Protein AF-A0A3C1FSC6-F1 (afdb_monomer)

Radius of gyration: 13.82 Å; Cα contacts (8 Å, |Δi|>4): 223; chains: 1; bounding box: 33×30×42 Å

Mean predicted aligned error: 2.8 Å

Solvent-accessible surface area (backbone atoms only — not comparable to full-atom values): 5751 Å² total; per-residue (Å²): 135,89,80,79,92,71,59,68,69,66,16,62,36,80,56,96,52,27,39,38,39,15,25,38,35,34,30,28,37,29,39,34,42,84,88,82,72,44,68,50,86,69,78,38,76,38,33,70,81,46,85,62,61,62,74,36,39,62,22,49,37,40,75,48,99,78,68,30,30,38,36,40,30,40,32,54,61,94,81,73,83,76,90,52,83,65,43,65,33,73,37,40,23,39,80,73,32,54,79,67,88

Secondary structure (DSSP, 8-state):
----S-SS--EEEEETTEEEEE-SS-EEEEEEETTTTEEEEEEEEEE------SS-----EEE-TTSEEEEEE--SSSSSPPSSTTTTEEEEEETTS-S--

Sequence (101 aa):
MLIDGLDGPHGIDLHEGYLYIAERSAVGRIAFDAASGEVSGDYRHIVTGLPDGGNHWTRTVRVGPDDRLYVSVGSSCNVCIEDDPRRAAILRYTLDGGEGE

Foldseek 3Di:
DADDDAAQWAAWDDDDQKIWIDHLFFIWIFGADPVVRHTDDDIDTQAGRQDHAADQSHWYWDQDPVQKIKIAAAANYDDDDDPDPSHRDIKIAHPSNPDID

Nearest PDB structures (foldseek):
  6jwf-assembly2_B  TM=8.588E-01  e=6.666E-05  Coprinopsis cinerea
  6i1t-assembly1_A  TM=7.902E-01  e=2.223E-04  Trichoderma reesei RUT C-30
  6i1q-assembly1_A  TM=8.167E-01  e=3.639E-04  Trichoderma reesei RUT C-30
  8re0-assembly1_A  TM=7.695E-01  e=1.786E-04  Acinetobacter calcoaceticus
  7jkq-assembly1_A  TM=5.739E-01  e=4.021E-01  Homo sapiens

Structure (mmCIF, N/CA/C/O backbone):
data_AF-A0A3C1FSC6-F1
#
_entry.id   AF-A0A3C1FSC6-F1
#
loop_
_atom_site.group_PDB
_atom_site.id
_atom_site.type_symbol
_atom_site.label_atom_id
_atom_site.label_alt_id
_atom_site.label_comp_id
_atom_site.label_asym_id
_atom_site.label_entity_id
_atom_site.label_seq_id
_atom_site.pdbx_PDB_ins_code
_atom_site.Cartn_x
_atom_site.Cartn_y
_atom_site.Cartn_z
_atom_site.occupancy
_atom_site.B_iso_or_equiv
_atom_site.auth_seq_id
_atom_site.auth_comp_id
_atom_site.auth_asym_id
_atom_site.auth_atom_id
_atom_site.pdbx_PDB_model_num
ATOM 1 N N . MET A 1 1 ? 1.636 -11.668 18.477 1.00 75.25 1 MET A N 1
ATOM 2 C CA . MET A 1 1 ? 1.681 -11.544 17.007 1.00 75.25 1 MET A CA 1
ATOM 3 C C . MET A 1 1 ? 0.479 -10.711 16.617 1.00 75.25 1 MET A C 1
ATOM 5 O O . MET A 1 1 ? -0.582 -11.002 17.150 1.00 75.25 1 MET A O 1
ATOM 9 N N . LEU A 1 2 ? 0.658 -9.629 15.854 1.00 89.88 2 LEU A N 1
ATOM 10 C CA . LEU A 1 2 ? -0.427 -8.673 15.590 1.00 89.88 2 LEU A CA 1
ATOM 11 C C . LEU A 1 2 ? -1.279 -9.102 14.387 1.00 89.88 2 LEU A C 1
ATOM 13 O O . LEU A 1 2 ? -2.499 -9.080 14.469 1.00 89.88 2 LEU A O 1
ATOM 17 N N . ILE A 1 3 ? -0.629 -9.514 13.294 1.00 94.31 3 ILE A N 1
ATOM 18 C CA . ILE A 1 3 ? -1.241 -10.048 12.070 1.00 94.31 3 ILE A CA 1
ATOM 19 C C . ILE A 1 3 ? -0.290 -11.101 11.494 1.00 94.31 3 ILE A C 1
ATOM 21 O O . ILE A 1 3 ? 0.929 -10.939 11.589 1.00 94.31 3 ILE A O 1
ATOM 25 N N . ASP A 1 4 ? -0.853 -12.144 10.888 1.00 93.62 4 ASP A N 1
ATOM 26 C CA . ASP A 1 4 ? -0.143 -13.265 10.274 1.00 93.62 4 ASP A CA 1
ATOM 27 C C . ASP A 1 4 ? -0.458 -13.415 8.787 1.00 93.62 4 ASP A C 1
ATOM 29 O O . ASP A 1 4 ? -1.435 -12.866 8.284 1.00 93.62 4 ASP A O 1
ATOM 33 N N . GLY A 1 5 ? 0.365 -14.203 8.087 1.00 95.31 5 GLY A N 1
ATOM 34 C CA . GLY A 1 5 ? 0.119 -14.580 6.691 1.00 95.31 5 GLY A CA 1
ATOM 35 C C . GLY A 1 5 ? 0.392 -13.479 5.662 1.00 95.31 5 GLY A C 1
ATOM 36 O O . GLY A 1 5 ? -0.034 -13.616 4.520 1.00 95.31 5 GLY A O 1
ATOM 37 N N . LEU A 1 6 ? 1.095 -12.414 6.056 1.00 97.00 6 LEU A N 1
ATOM 38 C CA . LEU A 1 6 ? 1.492 -11.318 5.169 1.00 97.00 6 LEU A CA 1
ATOM 39 C C . LEU A 1 6 ? 2.657 -11.724 4.251 1.00 97.00 6 LEU A C 1
ATOM 41 O O . LEU A 1 6 ? 3.587 -12.416 4.677 1.00 97.00 6 LEU A O 1
ATOM 45 N N . ASP A 1 7 ? 2.652 -11.232 3.016 1.00 96.81 7 ASP A N 1
ATOM 46 C CA . ASP A 1 7 ? 3.713 -11.424 2.030 1.00 96.81 7 ASP A CA 1
ATOM 47 C C . ASP A 1 7 ? 4.748 -10.293 2.096 1.00 96.81 7 ASP A C 1
ATOM 49 O O . ASP A 1 7 ? 4.576 -9.206 1.540 1.00 96.81 7 ASP A O 1
ATOM 53 N N . GLY A 1 8 ? 5.852 -10.558 2.799 1.00 95.81 8 GLY A N 1
ATOM 54 C CA . GLY A 1 8 ? 6.979 -9.632 2.921 1.00 95.81 8 GLY A CA 1
ATOM 55 C C . GLY A 1 8 ? 6.573 -8.218 3.363 1.00 95.81 8 GLY A C 1
ATOM 56 O O . GLY A 1 8 ? 6.904 -7.261 2.657 1.00 95.81 8 GLY A O 1
ATOM 57 N N . PRO A 1 9 ? 5.863 -8.056 4.498 1.00 96.88 9 PRO A N 1
ATOM 58 C CA . PRO A 1 9 ? 5.466 -6.739 4.980 1.00 96.88 9 PRO A CA 1
ATOM 59 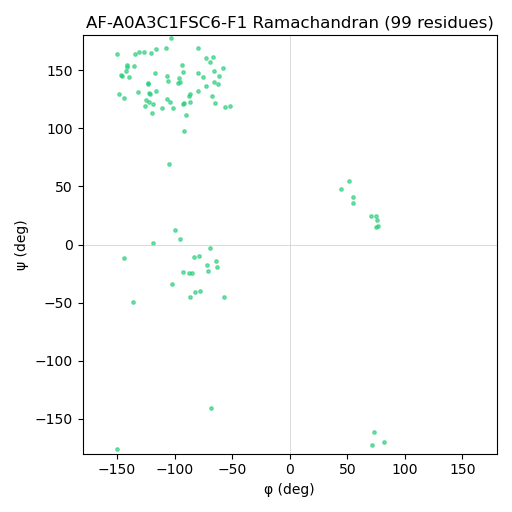C C . PRO A 1 9 ? 6.701 -5.885 5.293 1.00 96.88 9 PRO A C 1
ATOM 61 O O . PRO A 1 9 ? 7.675 -6.368 5.875 1.00 96.88 9 PRO A O 1
ATOM 64 N N . HIS A 1 10 ? 6.663 -4.606 4.918 1.00 96.94 10 HIS A N 1
ATOM 65 C CA . HIS A 1 10 ? 7.777 -3.674 5.125 1.00 96.94 10 HIS A CA 1
ATOM 66 C C . HIS A 1 10 ? 7.327 -2.305 5.646 1.00 96.94 10 HIS A C 1
ATOM 68 O O . HIS A 1 10 ? 7.902 -1.785 6.600 1.00 96.94 10 HIS A O 1
ATOM 74 N N . GLY A 1 11 ? 6.323 -1.699 5.013 1.00 97.56 11 GLY A N 1
ATOM 75 C CA . GLY A 1 11 ? 5.813 -0.382 5.392 1.00 97.56 11 GLY A CA 1
ATOM 76 C C . GLY A 1 11 ? 4.596 -0.498 6.297 1.00 97.56 11 GLY A C 1
ATOM 77 O O . GLY A 1 11 ? 3.758 -1.367 6.074 1.00 97.56 11 GLY A O 1
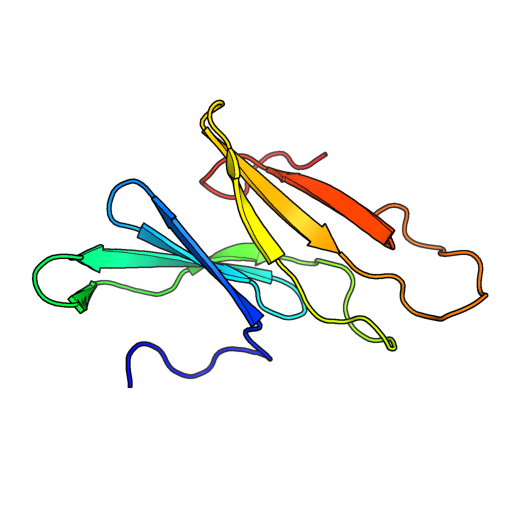ATOM 78 N N . ILE A 1 12 ? 4.470 0.399 7.273 1.00 97.69 12 ILE A N 1
ATOM 79 C CA . ILE A 1 12 ? 3.270 0.521 8.102 1.00 97.69 12 ILE A CA 1
ATOM 80 C C . ILE A 1 12 ? 2.936 1.991 8.350 1.00 97.69 12 ILE A C 1
ATOM 82 O O . ILE A 1 12 ? 3.846 2.811 8.514 1.00 97.69 12 ILE A O 1
ATOM 86 N N . ASP A 1 13 ? 1.646 2.306 8.398 1.00 98.25 13 ASP A N 1
ATOM 87 C CA . ASP A 1 13 ? 1.137 3.591 8.868 1.00 98.25 13 ASP A CA 1
ATOM 88 C C . ASP A 1 13 ? -0.145 3.421 9.691 1.00 98.25 13 ASP A C 1
ATOM 90 O O . ASP A 1 13 ? -0.873 2.443 9.514 1.00 98.25 13 ASP A O 1
ATOM 94 N N . LEU A 1 14 ? -0.415 4.367 10.590 1.00 97.44 14 LEU A N 1
ATOM 95 C CA . LEU A 1 14 ? -1.618 4.403 11.424 1.00 97.44 14 LEU A CA 1
ATOM 96 C C . LEU A 1 14 ? -2.407 5.671 11.111 1.00 97.44 14 LEU A C 1
ATOM 98 O O . LEU A 1 14 ? -1.909 6.777 11.312 1.00 97.44 14 LEU A O 1
ATOM 102 N N . HIS A 1 15 ? -3.654 5.513 10.680 1.00 97.62 15 HIS A N 1
ATOM 103 C CA . HIS A 1 15 ? -4.526 6.640 10.371 1.00 97.62 15 HIS A CA 1
ATOM 104 C C . HIS A 1 15 ? -5.986 6.284 10.663 1.00 97.62 15 HIS A C 1
ATOM 106 O O . HIS A 1 15 ? -6.463 5.228 10.253 1.00 97.62 15 HIS A O 1
ATOM 112 N N .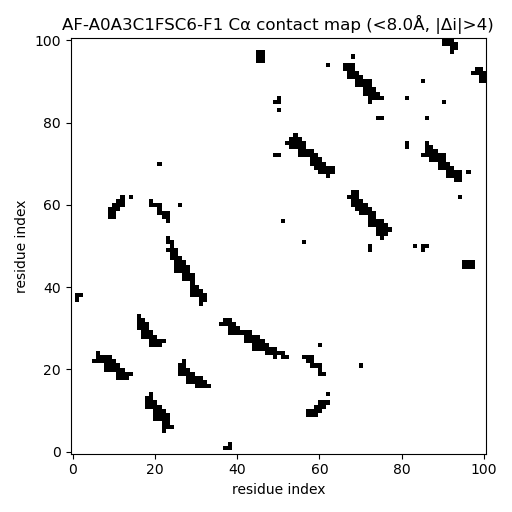 GLU A 1 16 ? -6.667 7.152 11.416 1.00 96.12 16 GLU A N 1
ATOM 113 C CA . GLU A 1 16 ? -8.094 7.047 11.770 1.00 96.12 16 GLU A CA 1
ATOM 114 C C . GLU A 1 16 ? -8.564 5.645 12.207 1.00 96.12 16 GLU A C 1
ATOM 116 O O . GLU A 1 16 ? -9.580 5.127 11.752 1.00 96.12 16 GLU A O 1
ATOM 121 N N . GLY A 1 17 ? -7.813 5.009 13.113 1.00 97.38 17 GLY A N 1
ATOM 122 C CA . GLY A 1 17 ? -8.176 3.695 13.657 1.00 97.38 17 GLY A CA 1
ATOM 123 C C . GLY A 1 17 ? -7.915 2.522 12.709 1.00 97.38 17 GLY A C 1
ATOM 124 O O . GLY A 1 17 ? -8.429 1.431 12.942 1.00 97.38 17 GLY A O 1
ATOM 125 N N . TYR A 1 18 ? -7.115 2.719 11.658 1.00 98.12 18 TYR A N 1
ATOM 126 C CA . TYR A 1 18 ? -6.652 1.656 10.770 1.00 98.12 18 TYR A CA 1
ATOM 127 C C . TYR A 1 18 ? -5.128 1.597 10.708 1.00 98.12 18 TYR A C 1
ATOM 129 O O . TYR A 1 18 ? -4.459 2.623 10.569 1.00 98.12 18 TYR A O 1
ATOM 137 N N . LEU A 1 19 ? -4.587 0.379 10.733 1.00 97.81 19 LEU A N 1
ATOM 138 C CA . LEU A 1 19 ? -3.228 0.115 10.270 1.00 97.81 19 LEU A CA 1
ATOM 139 C C . LEU A 1 19 ? -3.256 -0.144 8.771 1.00 97.81 19 LEU A C 1
ATOM 141 O O . LEU A 1 19 ? -4.009 -1.003 8.317 1.00 97.81 19 LEU A O 1
ATOM 145 N N . TYR A 1 20 ? -2.400 0.553 8.035 1.00 98.44 20 TYR A N 1
ATOM 146 C CA . TYR A 1 20 ? -2.112 0.325 6.625 1.00 98.44 20 TYR A CA 1
ATOM 147 C C . TYR A 1 20 ? -0.764 -0.373 6.530 1.00 98.44 20 TYR A C 1
ATOM 149 O O . TYR A 1 20 ? 0.226 0.151 7.034 1.00 98.44 20 TYR A O 1
ATOM 157 N N . ILE A 1 21 ? -0.712 -1.547 5.908 1.00 98.44 21 ILE A N 1
ATOM 158 C CA . ILE A 1 21 ? 0.497 -2.368 5.833 1.00 98.44 21 ILE A CA 1
ATOM 159 C C . ILE A 1 21 ? 0.838 -2.604 4.370 1.00 98.44 21 ILE A C 1
ATOM 161 O O . ILE A 1 21 ? 0.025 -3.118 3.605 1.00 98.44 21 ILE A O 1
ATOM 165 N N . ALA A 1 22 ? 2.048 -2.211 3.986 1.00 98.38 22 ALA A N 1
ATOM 166 C CA . ALA A 1 22 ? 2.572 -2.433 2.653 1.00 98.38 22 ALA A CA 1
ATOM 167 C C . ALA A 1 22 ? 3.349 -3.747 2.593 1.00 98.38 22 ALA A C 1
ATOM 169 O O . ALA A 1 22 ? 4.345 -3.937 3.300 1.00 98.38 22 ALA A O 1
ATOM 170 N N . GLU A 1 23 ? 2.882 -4.612 1.707 1.00 98.06 23 GLU A N 1
ATOM 171 C CA . GLU A 1 23 ? 3.449 -5.899 1.323 1.00 98.06 23 GLU A CA 1
ATOM 172 C C . GLU A 1 23 ? 4.146 -5.764 -0.036 1.00 98.06 23 GLU A C 1
ATOM 174 O O . GLU A 1 23 ? 4.135 -4.699 -0.660 1.00 98.06 23 GLU A O 1
ATOM 179 N N . ARG A 1 24 ? 4.767 -6.836 -0.529 1.00 96.62 24 ARG A N 1
ATOM 180 C CA . ARG A 1 24 ? 5.544 -6.790 -1.782 1.00 96.62 24 ARG A CA 1
ATOM 181 C C . ARG A 1 24 ? 4.722 -6.314 -2.986 1.00 96.62 24 ARG A C 1
ATOM 183 O O . ARG A 1 24 ? 5.181 -5.474 -3.769 1.00 96.62 24 ARG A O 1
ATOM 190 N N . SER A 1 25 ? 3.508 -6.853 -3.106 1.00 96.94 25 SER A N 1
ATOM 191 C CA . SER A 1 25 ? 2.607 -6.694 -4.256 1.00 96.94 25 SER A CA 1
ATOM 192 C C . SER A 1 25 ? 1.265 -6.025 -3.915 1.00 96.94 25 SER A C 1
ATOM 194 O O . SER A 1 25 ? 0.423 -5.836 -4.799 1.00 96.94 25 SER A O 1
ATOM 196 N N . ALA A 1 26 ? 1.060 -5.642 -2.651 1.00 97.88 26 ALA A N 1
ATOM 197 C CA . ALA A 1 26 ? -0.214 -5.138 -2.152 1.00 97.88 26 ALA A CA 1
ATOM 198 C C . ALA A 1 26 ? -0.046 -4.128 -1.008 1.00 97.88 26 ALA A C 1
ATOM 200 O O . ALA A 1 26 ? 0.998 -4.051 -0.360 1.00 97.88 26 ALA A O 1
ATOM 201 N N . VAL A 1 27 ? -1.111 -3.379 -0.734 1.00 98.50 27 VAL A N 1
ATOM 202 C CA . VAL A 1 27 ? -1.318 -2.716 0.556 1.00 98.50 27 VAL A CA 1
ATOM 203 C C . VAL A 1 27 ? -2.631 -3.216 1.117 1.00 98.50 27 VAL A C 1
ATOM 205 O O . VAL A 1 27 ? -3.651 -3.183 0.423 1.00 98.50 27 VAL A O 1
ATOM 208 N N . GLY A 1 28 ? -2.626 -3.660 2.366 1.00 98.25 28 GLY A N 1
ATOM 209 C CA . GLY A 1 28 ? -3.850 -3.956 3.088 1.00 98.25 28 GLY A CA 1
ATOM 210 C C . GLY A 1 28 ? -4.056 -3.057 4.290 1.00 98.25 28 GLY A C 1
ATOM 211 O O . GLY A 1 28 ? -3.165 -2.318 4.710 1.00 98.25 28 GLY A O 1
ATOM 212 N N . ARG A 1 29 ? -5.269 -3.113 4.833 1.00 98.00 29 ARG A N 1
ATOM 213 C CA . ARG A 1 29 ? -5.625 -2.427 6.068 1.00 98.00 29 ARG A CA 1
ATOM 214 C C . ARG A 1 29 ? -6.429 -3.311 7.008 1.00 98.00 29 ARG A C 1
ATOM 216 O O . ARG A 1 29 ? -7.157 -4.201 6.56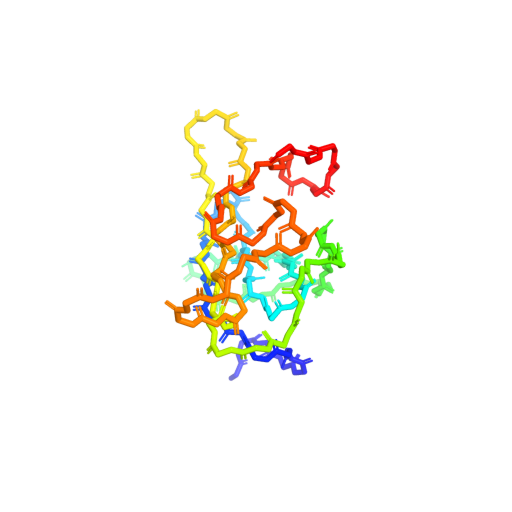6 1.00 98.00 29 ARG A O 1
ATOM 223 N N . ILE A 1 30 ? -6.334 -3.015 8.297 1.00 98.19 30 ILE A N 1
ATOM 224 C CA . ILE A 1 30 ? -7.141 -3.619 9.363 1.00 98.19 30 ILE A CA 1
ATOM 225 C C . ILE A 1 30 ? -7.484 -2.560 10.408 1.00 98.19 30 ILE A C 1
ATOM 227 O O . ILE A 1 30 ? -6.709 -1.621 10.604 1.00 98.19 30 ILE A O 1
ATOM 231 N N . ALA A 1 31 ? -8.635 -2.693 11.066 1.00 98.00 31 ALA A N 1
ATOM 232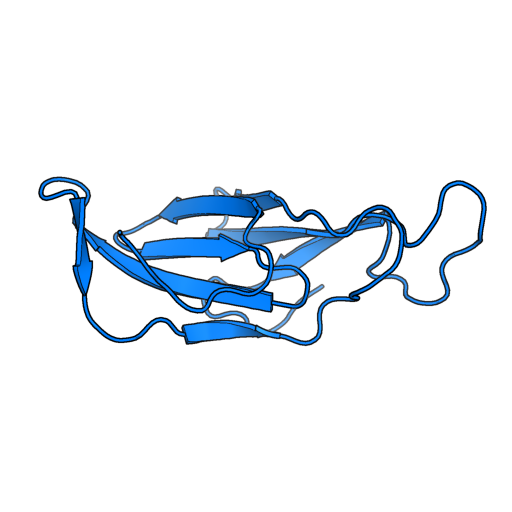 C CA . ALA A 1 31 ? -8.973 -1.819 12.182 1.00 98.00 31 ALA A CA 1
ATOM 233 C C . ALA A 1 31 ? -8.007 -2.067 13.349 1.00 98.00 31 ALA A C 1
ATOM 235 O O . ALA A 1 31 ? -7.652 -3.213 13.632 1.00 98.00 31 ALA A O 1
ATOM 236 N N . PHE A 1 32 ? -7.593 -0.999 14.021 1.00 98.19 32 PHE A N 1
ATOM 237 C CA . PHE A 1 32 ? -6.617 -1.023 15.101 1.00 98.19 32 PHE A CA 1
ATOM 238 C C . PHE A 1 32 ? -6.966 -0.004 16.181 1.00 98.19 32 PHE A C 1
ATOM 240 O O . PHE A 1 32 ? -7.103 1.192 15.914 1.00 98.19 32 PHE A O 1
ATOM 247 N N . ASP A 1 33 ? -7.061 -0.488 17.413 1.00 97.25 33 ASP A N 1
ATOM 248 C CA . ASP A 1 33 ? -7.188 0.343 18.599 1.00 97.25 33 ASP A CA 1
ATOM 249 C C . ASP A 1 33 ? -5.785 0.662 19.131 1.00 97.25 33 ASP A C 1
ATOM 251 O O . ASP A 1 33 ? -5.070 -0.204 19.631 1.00 97.25 33 ASP A O 1
ATOM 255 N N . ALA A 1 34 ? -5.379 1.928 19.024 1.00 93.88 34 ALA A N 1
ATOM 256 C CA . ALA A 1 34 ? -4.060 2.373 19.464 1.00 93.88 34 ALA A CA 1
ATOM 257 C C . ALA A 1 34 ? -3.894 2.427 20.992 1.00 93.88 34 ALA A C 1
ATOM 259 O O . ALA A 1 34 ? -2.763 2.477 21.474 1.00 93.88 34 ALA A O 1
ATOM 260 N N . ALA A 1 35 ? -4.990 2.438 21.755 1.00 95.56 35 ALA A N 1
ATOM 261 C CA . ALA A 1 35 ? -4.952 2.435 23.211 1.00 95.56 35 ALA A CA 1
ATOM 262 C C . ALA A 1 35 ? -4.756 1.018 23.763 1.00 95.56 35 ALA A C 1
ATOM 264 O O . ALA A 1 35 ? -3.977 0.842 24.701 1.00 95.56 35 ALA A O 1
ATOM 265 N N . SER A 1 36 ? -5.426 0.015 23.184 1.00 95.75 36 SER A N 1
ATOM 266 C CA . SER A 1 36 ? -5.241 -1.392 23.576 1.00 95.75 36 SER A CA 1
ATOM 267 C C . SER A 1 36 ? -4.095 -2.085 22.830 1.00 95.75 36 SER A C 1
ATOM 269 O O . SER A 1 36 ? -3.510 -3.034 23.349 1.00 95.75 36 SER A O 1
ATOM 271 N N . GLY A 1 37 ? -3.739 -1.600 21.639 1.00 94.44 37 GLY A N 1
ATOM 272 C CA . GLY A 1 37 ? -2.771 -2.237 20.750 1.00 94.44 37 GLY A CA 1
ATOM 273 C C . GLY A 1 37 ? -3.332 -3.459 20.017 1.00 94.44 37 GLY A C 1
ATOM 274 O O . GLY A 1 37 ? -2.557 -4.309 19.575 1.00 94.44 37 GLY A O 1
ATOM 275 N N . GLU A 1 38 ? -4.656 -3.569 19.901 1.00 96.12 38 GLU A N 1
ATOM 276 C CA . GLU A 1 38 ? -5.337 -4.725 19.316 1.00 96.12 38 GLU A CA 1
ATOM 277 C C . GLU A 1 38 ? -5.914 -4.414 17.932 1.00 96.12 38 GLU A C 1
ATOM 279 O O . GLU A 1 38 ? -6.404 -3.316 17.660 1.00 96.12 38 GLU A O 1
ATOM 284 N N . VAL A 1 39 ? -5.881 -5.414 17.050 1.00 97.38 39 VAL A N 1
ATOM 285 C CA . VAL A 1 39 ? -6.579 -5.378 15.760 1.00 97.38 39 VAL A CA 1
ATOM 286 C C . VAL A 1 39 ? -7.961 -6.015 15.870 1.00 97.38 39 VAL A C 1
ATOM 288 O O . VAL A 1 39 ? -8.187 -6.887 16.709 1.00 97.38 39 VAL A O 1
ATOM 291 N N . SER A 1 40 ? -8.888 -5.622 14.996 1.00 97.06 40 SER A N 1
ATOM 292 C CA . SER A 1 40 ? -10.211 -6.251 14.909 1.00 97.06 40 SER A CA 1
ATOM 293 C C . SER A 1 40 ? -10.708 -6.382 13.468 1.00 97.06 40 SER A C 1
ATOM 295 O O . SER A 1 40 ? -10.340 -5.606 12.585 1.00 97.06 40 SER A O 1
ATOM 297 N N . GLY A 1 41 ? -11.563 -7.383 13.240 1.00 95.88 41 GLY A N 1
ATOM 298 C CA . GLY A 1 41 ? -12.066 -7.723 11.910 1.00 95.88 41 GLY A CA 1
ATOM 299 C C . GLY A 1 41 ? -11.022 -8.410 11.027 1.00 95.88 41 GLY A C 1
ATOM 300 O O .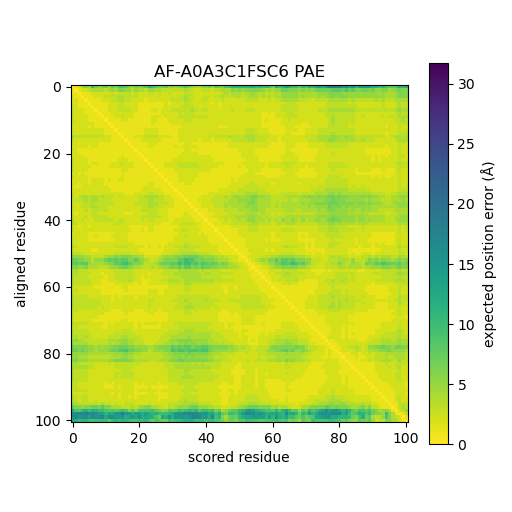 GLY A 1 41 ? -10.033 -8.953 11.516 1.00 95.88 41 GLY A O 1
ATOM 301 N N . ASP A 1 42 ? -11.270 -8.390 9.719 1.00 95.75 42 ASP A N 1
ATOM 302 C CA . ASP A 1 42 ? -10.408 -9.037 8.731 1.00 95.75 42 ASP A CA 1
ATOM 303 C C . ASP A 1 42 ? -9.401 -8.048 8.141 1.00 95.75 42 ASP A C 1
ATOM 305 O O . ASP A 1 42 ? -9.755 -6.918 7.788 1.00 95.75 42 ASP A O 1
ATOM 309 N N . TYR A 1 43 ? -8.163 -8.505 7.949 1.00 97.56 43 TYR A N 1
ATOM 310 C CA . TYR A 1 43 ? -7.193 -7.800 7.119 1.00 97.56 43 TYR A CA 1
ATOM 311 C C . TYR A 1 43 ? -7.645 -7.842 5.655 1.00 97.56 43 TYR A C 1
ATOM 313 O O . TYR A 1 43 ? -7.949 -8.910 5.119 1.00 97.56 43 TYR A O 1
ATOM 321 N N . ARG A 1 44 ? -7.710 -6.679 5.002 1.00 97.31 44 ARG A N 1
ATOM 322 C CA . ARG A 1 44 ? -8.171 -6.558 3.613 1.00 97.31 44 ARG A CA 1
ATOM 323 C C . ARG A 1 44 ? -7.125 -5.873 2.763 1.00 97.31 44 ARG A C 1
ATOM 325 O O . ARG A 1 44 ? -6.766 -4.736 3.055 1.00 97.31 44 ARG A O 1
ATOM 332 N N . HIS A 1 45 ? -6.710 -6.519 1.678 1.00 98.19 45 HIS A N 1
ATOM 333 C CA . HIS A 1 45 ? -5.976 -5.845 0.612 1.00 98.19 45 HIS A CA 1
ATOM 334 C C . HIS A 1 45 ? -6.876 -4.803 -0.047 1.00 98.19 45 HIS A C 1
ATOM 336 O O . HIS A 1 45 ? -7.959 -5.125 -0.532 1.00 98.19 45 HIS A O 1
ATOM 342 N N . ILE A 1 46 ? -6.425 -3.554 -0.022 1.00 98.06 46 ILE A N 1
ATOM 343 C CA . ILE A 1 46 ? -7.100 -2.409 -0.639 1.00 98.06 46 ILE A CA 1
ATOM 344 C C . ILE A 1 46 ? -6.423 -2.032 -1.957 1.00 98.06 46 ILE A C 1
ATOM 346 O O . ILE A 1 46 ? -7.098 -1.692 -2.916 1.00 98.06 46 ILE A O 1
ATOM 350 N N . VAL A 1 47 ? -5.101 -2.189 -2.044 1.00 98.00 47 VAL A N 1
ATOM 351 C CA . VAL A 1 47 ? -4.331 -2.047 -3.283 1.00 98.00 47 VAL A CA 1
ATOM 352 C C . VAL A 1 47 ? -3.717 -3.399 -3.608 1.00 98.00 47 VAL A C 1
ATOM 354 O O . VAL A 1 47 ? -3.115 -4.026 -2.738 1.00 98.00 47 VAL A O 1
ATOM 357 N N . THR A 1 48 ? -3.847 -3.848 -4.854 1.00 97.06 48 THR A N 1
ATOM 358 C CA . THR A 1 48 ? -3.278 -5.115 -5.336 1.00 97.06 48 THR A CA 1
ATOM 359 C C . THR A 1 48 ? -2.591 -4.919 -6.682 1.00 97.06 48 THR A C 1
ATOM 361 O O . THR A 1 48 ? -2.786 -3.907 -7.355 1.00 97.06 48 THR A O 1
ATOM 364 N N . GLY A 1 49 ? -1.764 -5.886 -7.083 1.00 95.81 49 GLY A N 1
ATOM 365 C CA . GLY A 1 49 ? -1.102 -5.855 -8.386 1.00 95.81 49 GLY A CA 1
ATOM 366 C C . GLY A 1 49 ? -0.012 -4.790 -8.495 1.00 95.81 49 GLY A C 1
ATOM 367 O O . GLY A 1 49 ? 0.294 -4.348 -9.608 1.00 95.81 49 GLY A O 1
ATOM 368 N N . LEU A 1 50 ? 0.578 -4.369 -7.369 1.00 96.69 50 LEU A N 1
ATOM 369 C CA . LEU A 1 50 ? 1.806 -3.577 -7.393 1.00 96.69 50 LEU A CA 1
ATOM 370 C C . LEU A 1 50 ? 2.918 -4.403 -8.058 1.00 96.69 50 LEU A C 1
ATOM 372 O O . LEU A 1 50 ? 2.958 -5.622 -7.866 1.00 96.69 50 LEU A O 1
ATOM 376 N N . PRO A 1 51 ? 3.834 -3.771 -8.814 1.00 96.12 51 PRO A N 1
ATOM 377 C CA . PRO A 1 51 ? 4.938 -4.492 -9.435 1.00 96.12 51 PRO A CA 1
ATOM 378 C C . PRO A 1 51 ? 5.757 -5.245 -8.379 1.00 96.12 51 PRO A C 1
ATOM 380 O O . PRO A 1 51 ? 6.345 -4.620 -7.499 1.00 96.12 51 PRO A O 1
ATOM 383 N N . ASP A 1 52 ? 5.820 -6.571 -8.467 1.00 93.81 52 ASP A N 1
ATOM 384 C CA . ASP A 1 52 ? 6.585 -7.427 -7.550 1.00 93.81 52 ASP A CA 1
ATOM 385 C C . ASP A 1 52 ? 7.838 -8.008 -8.228 1.00 93.81 52 ASP A C 1
ATOM 387 O O . ASP A 1 52 ? 8.048 -7.868 -9.436 1.00 93.81 52 ASP A O 1
ATOM 391 N N . GLY A 1 53 ? 8.722 -8.610 -7.436 1.00 90.19 53 GLY A N 1
ATOM 392 C CA . GLY A 1 53 ? 10.005 -9.152 -7.849 1.00 90.19 53 GLY A CA 1
ATOM 393 C C . GLY A 1 53 ? 11.093 -8.084 -7.954 1.00 90.19 53 GLY A C 1
ATOM 394 O O . GLY A 1 53 ? 10.924 -6.927 -7.547 1.00 90.19 53 GLY A O 1
ATOM 395 N N . GLY A 1 54 ? 12.227 -8.484 -8.525 1.00 90.69 54 GLY A N 1
ATOM 396 C CA . GLY A 1 54 ? 13.416 -7.642 -8.638 1.00 90.69 54 GLY A CA 1
ATOM 397 C C . GLY A 1 54 ? 14.128 -7.408 -7.302 1.00 90.69 54 GLY A C 1
ATOM 398 O O . GLY A 1 54 ? 13.801 -8.011 -6.278 1.00 90.69 54 GLY A O 1
ATOM 399 N N . ASN A 1 55 ? 15.121 -6.521 -7.325 1.00 93.69 55 ASN A N 1
ATOM 400 C CA . ASN A 1 55 ? 15.974 -6.255 -6.168 1.00 93.69 55 ASN A CA 1
ATOM 401 C C . ASN A 1 55 ? 15.302 -5.364 -5.112 1.00 93.69 55 ASN A C 1
ATOM 403 O O . ASN A 1 55 ? 15.456 -5.630 -3.922 1.00 93.69 55 ASN A O 1
ATOM 407 N N . HIS A 1 56 ? 14.557 -4.321 -5.506 1.00 96.12 56 HIS A N 1
ATOM 408 C CA . HIS A 1 56 ? 14.012 -3.327 -4.566 1.00 96.12 56 HIS A CA 1
ATOM 409 C C . HIS A 1 56 ? 12.502 -3.518 -4.347 1.00 96.12 56 HIS A C 1
ATOM 411 O O . HIS A 1 56 ? 11.652 -2.738 -4.785 1.00 96.12 56 HIS A O 1
ATOM 417 N N . TRP A 1 57 ? 12.156 -4.614 -3.672 1.00 94.38 57 TRP A N 1
ATOM 418 C CA . TRP A 1 57 ? 10.772 -5.026 -3.402 1.00 94.38 57 TRP A CA 1
ATOM 419 C C . TRP A 1 57 ? 10.137 -4.344 -2.179 1.00 94.38 57 TRP A C 1
ATOM 421 O O . TRP A 1 57 ? 8.929 -4.449 -1.989 1.00 94.38 57 TRP A O 1
ATOM 431 N N . THR A 1 58 ? 10.909 -3.629 -1.359 1.00 95.56 58 THR A N 1
ATOM 432 C CA . THR A 1 58 ? 10.383 -2.949 -0.169 1.00 95.56 58 THR A CA 1
ATOM 433 C C . THR A 1 58 ? 9.417 -1.824 -0.539 1.00 95.56 58 THR A C 1
ATOM 435 O O . THR A 1 58 ? 9.530 -1.200 -1.601 1.00 95.56 58 THR A O 1
ATOM 438 N N . ARG A 1 59 ? 8.444 -1.569 0.339 1.00 96.50 59 ARG A N 1
ATOM 439 C CA . ARG A 1 59 ? 7.413 -0.542 0.159 1.00 96.50 59 ARG A CA 1
ATOM 440 C C . ARG A 1 59 ? 7.294 0.298 1.421 1.00 96.50 59 ARG A C 1
ATOM 442 O O . ARG A 1 59 ? 7.193 -0.245 2.518 1.00 96.50 59 ARG A O 1
ATOM 449 N N . THR A 1 60 ? 7.291 1.612 1.284 1.00 97.38 60 THR A N 1
ATOM 450 C CA . THR A 1 60 ? 6.819 2.529 2.321 1.00 97.38 60 THR A CA 1
ATOM 451 C C . THR A 1 60 ? 5.386 2.901 1.983 1.00 97.38 60 THR A C 1
ATOM 453 O O . THR A 1 60 ? 5.076 3.130 0.817 1.00 97.38 60 THR A O 1
ATOM 456 N N . VAL A 1 61 ? 4.528 2.969 2.996 1.00 98.44 61 VAL A N 1
ATOM 457 C CA . VAL A 1 61 ? 3.163 3.482 2.879 1.00 98.44 61 VAL A CA 1
ATOM 458 C C . VAL A 1 61 ? 2.975 4.621 3.865 1.00 98.44 61 VAL A C 1
ATOM 460 O O . VAL A 1 61 ? 3.492 4.533 4.981 1.00 98.44 61 VAL A O 1
ATOM 463 N N . ARG A 1 62 ? 2.285 5.684 3.443 1.00 98.44 62 ARG A N 1
ATOM 464 C CA . ARG A 1 62 ? 1.850 6.791 4.301 1.00 98.44 62 ARG A CA 1
ATOM 465 C C . ARG A 1 62 ? 0.516 7.364 3.863 1.00 98.44 62 ARG A C 1
ATOM 467 O O . ARG A 1 62 ? 0.266 7.476 2.669 1.00 98.44 62 ARG A O 1
ATOM 474 N N . VAL A 1 63 ? -0.294 7.787 4.822 1.00 98.44 63 VAL A N 1
ATOM 475 C CA . VAL A 1 63 ? -1.440 8.658 4.580 1.00 98.44 63 VAL A CA 1
ATOM 476 C C . VAL A 1 63 ? -0.975 10.113 4.622 1.00 98.44 63 VAL A C 1
ATOM 478 O O . VAL A 1 63 ? -0.355 10.560 5.590 1.00 98.44 63 VAL A O 1
ATOM 481 N N . GLY A 1 64 ? -1.212 10.835 3.530 1.00 97.69 64 GLY A N 1
ATOM 482 C CA . GLY A 1 64 ? -0.917 12.259 3.415 1.00 97.69 64 GLY A CA 1
ATOM 483 C C . GLY A 1 64 ? -1.980 13.137 4.085 1.00 97.69 64 GLY A C 1
ATOM 484 O O . GLY A 1 64 ? -3.053 12.656 4.441 1.00 97.69 64 GLY A O 1
ATOM 485 N N . PRO A 1 65 ? -1.715 14.447 4.238 1.00 97.31 65 PRO A N 1
ATOM 486 C CA . PRO A 1 65 ? -2.670 15.400 4.817 1.00 97.31 65 PRO A CA 1
ATOM 487 C C . PRO A 1 65 ? -3.897 15.677 3.925 1.00 97.31 65 PRO A C 1
ATOM 489 O O . PRO A 1 65 ? -4.763 16.458 4.302 1.00 97.31 65 PRO A O 1
ATOM 492 N N . ASP A 1 66 ? -3.935 15.099 2.726 1.00 96.75 66 ASP A N 1
ATOM 493 C CA . ASP A 1 66 ? -5.007 15.163 1.732 1.00 96.75 66 ASP A CA 1
ATOM 494 C C . ASP A 1 66 ? -5.908 13.914 1.741 1.00 96.75 66 ASP A C 1
ATOM 496 O O . ASP A 1 66 ? -6.662 13.698 0.790 1.00 96.75 66 ASP A O 1
ATOM 500 N N . ASP A 1 67 ? -5.796 13.077 2.777 1.00 95.88 67 ASP A N 1
ATOM 501 C CA . ASP A 1 67 ? -6.503 11.800 2.922 1.00 95.88 67 ASP A CA 1
ATOM 502 C C . ASP A 1 67 ? -6.278 10.869 1.720 1.00 95.88 67 ASP A C 1
ATOM 504 O O . ASP A 1 67 ? -7.178 10.189 1.213 1.00 95.88 67 ASP A O 1
ATOM 508 N N . ARG A 1 68 ? -5.032 10.846 1.234 1.00 97.62 68 ARG A N 1
ATOM 509 C CA . ARG A 1 68 ? -4.567 9.935 0.185 1.00 97.62 68 ARG A CA 1
ATOM 510 C C . ARG A 1 68 ? -3.475 9.016 0.697 1.00 97.62 68 ARG A C 1
ATOM 512 O O . ARG A 1 68 ? -2.660 9.385 1.538 1.00 97.62 68 ARG A O 1
ATOM 519 N N . LEU A 1 69 ? -3.452 7.809 0.148 1.00 98.25 69 LEU A 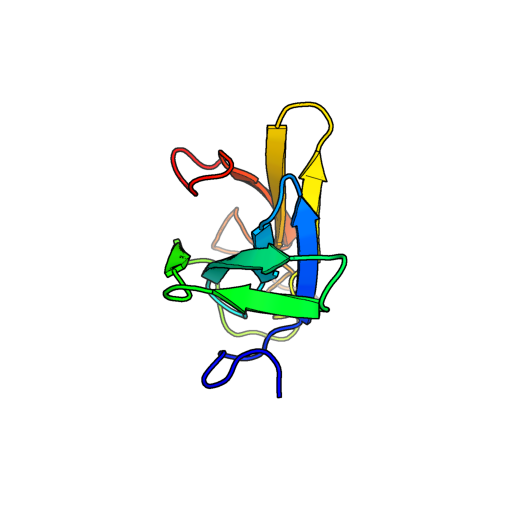N 1
ATOM 520 C CA . LEU A 1 69 ? -2.464 6.787 0.450 1.00 98.25 69 LEU A CA 1
ATOM 521 C C . LEU A 1 69 ? -1.304 6.883 -0.542 1.00 98.25 69 LEU A C 1
ATOM 523 O O . LEU A 1 69 ? -1.504 6.720 -1.742 1.00 98.25 69 LEU A O 1
ATOM 527 N N . TYR A 1 70 ? -0.094 7.098 -0.044 1.00 98.44 70 TYR A N 1
ATOM 528 C CA . TYR A 1 70 ? 1.135 7.186 -0.825 1.00 98.44 70 TYR A CA 1
ATOM 529 C C . TYR A 1 70 ? 1.967 5.926 -0.625 1.00 98.44 70 TYR A C 1
ATOM 531 O O . TYR A 1 70 ? 2.299 5.581 0.510 1.00 98.44 70 TYR A O 1
ATOM 539 N N . VAL A 1 71 ? 2.322 5.251 -1.717 1.00 98.38 71 VAL A N 1
ATOM 540 C CA . VAL A 1 71 ? 3.051 3.977 -1.696 1.00 98.38 71 VAL A CA 1
ATOM 541 C C . VAL A 1 71 ? 4.305 4.085 -2.552 1.00 98.38 71 VAL A C 1
ATOM 543 O O . VAL A 1 71 ? 4.222 4.310 -3.758 1.00 98.38 71 VAL A O 1
ATOM 546 N N . SER A 1 72 ? 5.481 3.901 -1.954 1.00 97.81 72 SER A N 1
ATOM 547 C CA . SER A 1 72 ? 6.733 3.861 -2.715 1.00 97.81 72 SER A CA 1
ATOM 548 C C . SER A 1 72 ? 6.923 2.492 -3.362 1.00 97.81 72 SER A C 1
ATOM 550 O O . SER A 1 72 ? 6.876 1.474 -2.668 1.00 97.81 72 SER A O 1
ATOM 552 N N . VAL A 1 73 ? 7.251 2.454 -4.649 1.00 97.69 73 VAL A N 1
ATOM 553 C CA . VAL A 1 73 ? 7.586 1.223 -5.374 1.00 97.69 73 VAL A CA 1
ATOM 554 C C . VAL A 1 73 ? 9.008 1.341 -5.914 1.00 97.69 73 VAL A C 1
ATOM 556 O O . VAL A 1 73 ? 9.306 2.163 -6.778 1.00 97.69 73 VAL A O 1
ATOM 559 N N . GLY A 1 74 ? 9.911 0.511 -5.390 1.00 96.88 74 GLY A N 1
ATOM 560 C CA . GLY A 1 74 ? 11.313 0.494 -5.805 1.00 96.88 74 GLY A CA 1
ATOM 561 C C . GLY A 1 74 ? 11.514 -0.047 -7.223 1.00 96.88 74 GLY A C 1
ATOM 562 O O . GLY A 1 74 ? 10.688 -0.808 -7.737 1.00 96.88 74 GLY A O 1
ATOM 563 N N . SER A 1 75 ? 12.633 0.324 -7.849 1.00 97.19 75 SER A N 1
ATOM 564 C CA . SER A 1 75 ? 13.059 -0.228 -9.141 1.00 97.19 75 SER A CA 1
ATOM 565 C C . SER A 1 75 ? 13.224 -1.756 -9.085 1.00 97.19 75 SER A C 1
ATOM 567 O O . SER A 1 75 ? 13.502 -2.349 -8.040 1.00 97.19 75 SER A O 1
ATOM 569 N N . SER A 1 76 ? 13.044 -2.435 -10.211 1.00 96.94 76 SER A N 1
ATOM 570 C CA . SER A 1 76 ? 13.301 -3.869 -10.339 1.00 96.94 76 SER A CA 1
ATOM 571 C C . SER A 1 76 ? 14.801 -4.191 -10.299 1.00 96.94 76 SER A C 1
ATOM 573 O O . SER A 1 76 ? 15.189 -5.301 -9.928 1.00 96.94 76 SER A O 1
ATOM 575 N N . CYS A 1 77 ? 15.656 -3.218 -10.615 1.00 96.00 77 CYS A N 1
ATOM 576 C CA . CYS A 1 77 ? 17.093 -3.397 -10.806 1.00 96.00 77 CYS A CA 1
ATOM 577 C C . CYS A 1 77 ? 17.897 -2.129 -10.435 1.00 96.00 77 CYS A C 1
ATOM 579 O O . CYS A 1 77 ? 17.343 -1.111 -10.016 1.00 96.00 77 CYS A O 1
ATOM 581 N N . ASN A 1 78 ? 19.217 -2.180 -10.654 1.00 96.50 78 ASN A N 1
ATOM 582 C CA . ASN A 1 78 ? 20.125 -1.052 -10.406 1.00 96.50 78 ASN A CA 1
ATOM 583 C C . ASN A 1 78 ? 20.380 -0.153 -11.635 1.00 96.50 78 ASN A C 1
ATOM 585 O O . ASN A 1 78 ? 20.807 0.981 -11.453 1.00 96.50 78 ASN A O 1
ATOM 589 N N . VAL A 1 79 ? 20.208 -0.658 -12.868 1.00 96.50 79 VAL A N 1
ATOM 590 C CA . VAL A 1 79 ? 20.676 0.026 -14.104 1.00 96.50 79 VAL A CA 1
ATOM 591 C C . VAL A 1 79 ? 19.762 -0.142 -15.325 1.00 96.50 79 VAL A C 1
ATOM 593 O O . VAL A 1 79 ? 19.962 0.507 -16.347 1.00 96.50 79 VAL A O 1
ATOM 596 N N . CYS A 1 80 ? 18.787 -1.041 -15.255 1.00 94.56 80 CYS A N 1
ATOM 597 C CA . CYS A 1 80 ? 17.851 -1.284 -16.344 1.00 94.56 80 CYS A CA 1
ATOM 598 C C . CYS A 1 80 ? 16.850 -0.131 -16.492 1.00 94.56 80 CYS A C 1
ATOM 600 O O . CYS A 1 80 ? 16.649 0.673 -15.581 1.00 94.56 80 CYS A O 1
ATOM 602 N N . ILE A 1 81 ? 16.235 -0.069 -17.668 1.00 95.88 81 ILE A N 1
ATOM 603 C CA . ILE A 1 81 ? 15.078 0.782 -17.925 1.00 95.88 81 ILE A CA 1
ATOM 604 C C . ILE A 1 81 ? 13.854 -0.035 -17.522 1.00 95.88 81 ILE A C 1
ATOM 606 O O . ILE A 1 81 ? 13.726 -1.182 -17.942 1.00 95.88 81 ILE A O 1
ATOM 610 N N . GLU A 1 82 ? 13.002 0.535 -16.677 1.00 97.00 82 GLU A N 1
ATOM 611 C CA . GLU A 1 82 ? 11.787 -0.138 -16.224 1.00 97.00 82 GLU A CA 1
ATOM 612 C C . GLU A 1 82 ? 10.748 -0.200 -17.347 1.00 97.00 82 GLU A C 1
ATOM 614 O O . GLU A 1 82 ? 10.500 0.798 -18.024 1.00 97.00 82 GLU A O 1
ATOM 619 N N . ASP A 1 83 ? 10.104 -1.357 -17.496 1.00 95.50 83 ASP A N 1
ATOM 620 C CA . ASP A 1 83 ? 8.977 -1.538 -18.419 1.00 95.50 83 ASP A CA 1
ATOM 621 C C . ASP A 1 83 ? 7.639 -1.114 -17.790 1.00 95.50 83 ASP A C 1
ATOM 623 O O . ASP A 1 83 ? 6.685 -0.781 -18.494 1.00 95.50 83 ASP A O 1
ATOM 627 N N . ASP A 1 84 ? 7.559 -1.131 -16.455 1.00 95.81 84 ASP A N 1
ATOM 628 C CA . ASP A 1 84 ? 6.380 -0.708 -15.704 1.00 95.81 84 ASP A CA 1
ATOM 629 C C . ASP A 1 84 ? 6.608 0.705 -15.144 1.00 95.81 84 ASP A C 1
ATOM 631 O O . ASP A 1 84 ? 7.490 0.883 -14.298 1.00 95.81 84 ASP A O 1
ATOM 635 N N . PRO A 1 85 ? 5.813 1.712 -15.549 1.00 95.94 85 PRO A N 1
ATOM 636 C CA . PRO A 1 85 ? 5.987 3.090 -15.086 1.00 95.94 85 PRO A CA 1
ATOM 637 C C . PRO A 1 85 ? 5.760 3.254 -13.579 1.00 95.94 85 PRO A C 1
ATOM 639 O O . PRO A 1 85 ? 6.124 4.278 -13.008 1.00 95.94 85 PRO A O 1
ATOM 642 N N . ARG A 1 86 ? 5.171 2.253 -12.916 1.00 96.38 86 ARG A N 1
ATOM 643 C CA . ARG A 1 86 ? 4.969 2.248 -11.467 1.00 96.38 86 ARG A CA 1
ATOM 644 C C . ARG A 1 86 ? 6.238 1.884 -10.698 1.00 96.38 86 ARG A C 1
ATOM 646 O O . ARG A 1 86 ? 6.240 1.987 -9.479 1.00 96.38 86 ARG A O 1
ATOM 653 N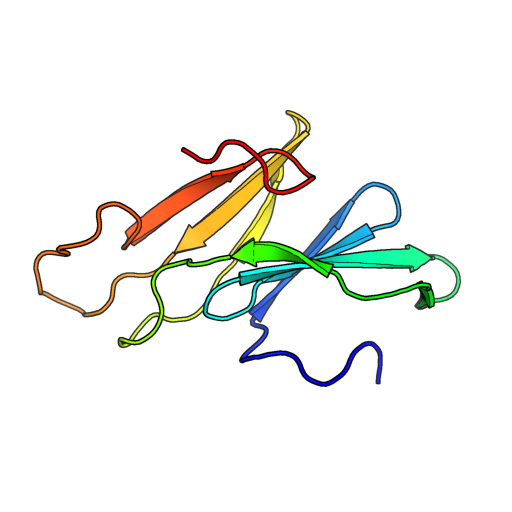 N . ARG A 1 87 ? 7.306 1.425 -11.356 1.00 97.25 87 ARG A N 1
ATOM 654 C CA . ARG A 1 87 ? 8.612 1.167 -10.730 1.00 97.25 87 ARG A CA 1
ATOM 655 C C . ARG A 1 87 ? 9.399 2.466 -10.560 1.00 97.25 87 ARG A C 1
ATOM 657 O O . ARG A 1 87 ? 9.313 3.364 -11.386 1.00 97.25 87 ARG A O 1
ATOM 664 N N . ALA A 1 88 ? 10.199 2.537 -9.494 1.00 96.44 88 ALA A N 1
ATOM 665 C CA . ALA A 1 88 ? 10.948 3.739 -9.108 1.00 96.44 88 ALA A CA 1
ATOM 666 C C . ALA A 1 88 ? 10.057 4.990 -8.946 1.00 96.44 88 ALA A C 1
ATOM 668 O O . ALA A 1 88 ? 10.478 6.107 -9.247 1.00 96.44 88 ALA A O 1
ATOM 669 N N . ALA A 1 89 ? 8.833 4.794 -8.452 1.00 97.06 89 ALA A N 1
ATOM 670 C CA . ALA A 1 89 ? 7.807 5.825 -8.337 1.00 97.06 89 ALA A CA 1
ATOM 671 C C . ALA A 1 89 ? 7.179 5.854 -6.935 1.00 97.06 89 ALA A C 1
ATOM 673 O O . ALA A 1 89 ? 7.326 4.922 -6.135 1.00 97.06 89 ALA A O 1
ATOM 674 N N . ILE A 1 90 ? 6.456 6.937 -6.646 1.00 98.00 90 ILE A N 1
ATOM 675 C CA . ILE A 1 90 ? 5.514 7.015 -5.528 1.00 98.00 90 ILE A CA 1
ATOM 676 C C . ILE A 1 90 ? 4.123 7.075 -6.143 1.00 98.00 90 ILE A C 1
ATOM 678 O O . ILE A 1 90 ? 3.820 8.017 -6.868 1.00 98.00 90 ILE A O 1
ATOM 682 N N . LEU A 1 91 ? 3.316 6.064 -5.850 1.00 97.94 91 LEU A N 1
ATOM 683 C CA . LEU A 1 91 ? 1.942 5.945 -6.322 1.00 97.94 91 LEU A CA 1
ATOM 684 C C . LEU A 1 91 ? 0.995 6.554 -5.295 1.00 97.94 91 LEU A C 1
ATOM 686 O O . LEU A 1 91 ? 1.266 6.467 -4.090 1.00 97.94 91 LEU A O 1
ATOM 690 N N . ARG A 1 92 ? -0.123 7.117 -5.746 1.00 97.88 92 ARG A N 1
ATOM 691 C CA . ARG A 1 92 ? -1.146 7.706 -4.877 1.00 97.88 92 ARG A CA 1
ATOM 692 C C . ARG A 1 92 ? -2.497 7.039 -5.102 1.00 97.88 92 ARG A C 1
ATOM 694 O O . ARG A 1 92 ? -2.960 6.974 -6.229 1.00 97.88 92 ARG A O 1
ATOM 701 N N . TYR A 1 93 ? -3.162 6.631 -4.026 1.00 98.06 93 TYR A N 1
ATOM 702 C CA . TYR A 1 93 ? -4.491 6.008 -4.037 1.00 98.06 93 TYR A CA 1
ATOM 703 C C . TYR A 1 93 ? -5.451 6.740 -3.092 1.00 98.06 93 TYR A C 1
ATOM 705 O O . TYR A 1 93 ? -5.038 7.523 -2.233 1.00 98.06 93 TYR A O 1
ATOM 713 N N . THR A 1 94 ? -6.752 6.478 -3.210 1.00 97.38 94 THR A N 1
ATOM 714 C CA . THR A 1 94 ? -7.694 6.725 -2.103 1.00 97.38 94 THR A CA 1
ATOM 715 C C . THR A 1 94 ? -7.403 5.786 -0.921 1.00 97.38 94 THR A C 1
ATOM 717 O O . THR A 1 94 ? -6.764 4.745 -1.080 1.00 97.38 94 THR A O 1
ATOM 720 N N . LEU A 1 95 ? -7.889 6.122 0.281 1.00 96.44 95 LEU A N 1
ATOM 721 C CA . LEU A 1 95 ? -7.686 5.303 1.492 1.00 96.44 95 LEU A CA 1
ATOM 722 C C . LEU A 1 95 ? -8.316 3.903 1.427 1.00 96.44 95 LEU A C 1
ATOM 724 O O . LEU A 1 95 ? -7.955 3.018 2.203 1.00 96.44 95 LEU A O 1
ATOM 728 N N . ASP A 1 96 ? -9.281 3.688 0.538 1.00 94.69 96 ASP A N 1
ATOM 729 C CA . ASP A 1 96 ? -9.886 2.386 0.251 1.00 94.69 96 ASP A CA 1
ATOM 730 C C . ASP A 1 96 ? -9.248 1.667 -0.949 1.00 94.69 96 ASP A C 1
ATOM 732 O O . ASP A 1 96 ? -9.699 0.581 -1.302 1.00 94.69 96 ASP A O 1
ATOM 736 N N . GLY A 1 97 ? -8.175 2.227 -1.523 1.00 89.38 97 GLY A N 1
ATOM 737 C CA . GLY A 1 97 ? -7.407 1.619 -2.610 1.00 89.38 97 GLY A CA 1
ATOM 738 C C . GLY A 1 97 ? -8.087 1.666 -3.981 1.00 89.38 97 GLY A C 1
ATOM 739 O O . GLY A 1 97 ? -7.801 0.833 -4.835 1.00 89.38 97 GLY A O 1
ATOM 740 N N . GLY A 1 98 ? -8.987 2.633 -4.180 1.00 86.19 98 GLY A N 1
ATOM 741 C CA . GLY A 1 98 ? -9.636 2.954 -5.452 1.00 86.19 98 GLY A CA 1
ATOM 742 C C . GLY A 1 98 ? -8.671 3.540 -6.490 1.00 86.19 98 GLY A C 1
ATOM 743 O O . GLY A 1 98 ? -7.542 3.077 -6.624 1.00 86.19 98 GLY A O 1
ATOM 744 N N . GLU A 1 99 ? -9.108 4.540 -7.267 1.00 76.25 99 GLU A N 1
ATOM 745 C CA . GLU A 1 99 ? -8.302 5.085 -8.374 1.00 76.25 99 GLU A CA 1
ATOM 746 C C . GLU A 1 99 ? -6.886 5.472 -7.920 1.00 76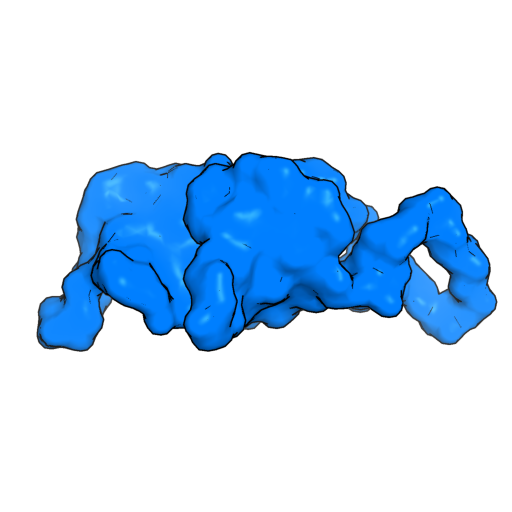.25 99 GLU A C 1
ATOM 748 O O . GLU A 1 99 ? -6.704 6.303 -7.022 1.00 76.25 99 GLU A O 1
ATOM 753 N N . GLY A 1 100 ? -5.905 4.815 -8.543 1.00 80.88 100 GLY A N 1
ATOM 754 C CA . GLY A 1 100 ? -4.484 5.023 -8.322 1.00 80.88 100 GLY A CA 1
ATOM 755 C C . GLY A 1 100 ? -3.847 5.772 -9.485 1.00 80.88 100 GLY A C 1
ATOM 756 O O . GLY A 1 100 ? -4.166 5.485 -10.640 1.00 80.88 100 GLY A O 1
ATOM 757 N N . GLU A 1 101 ? -2.934 6.689 -9.176 1.00 84.31 101 GLU A N 1
ATOM 758 C CA . GLU A 1 101 ? -2.069 7.383 -10.143 1.00 84.31 101 GLU A CA 1
ATOM 759 C C . GLU A 1 101 ? -0.584 7.285 -9.779 1.00 84.31 101 GLU A C 1
ATOM 761 O O . GLU A 1 101 ? -0.266 7.100 -8.577 1.00 84.31 101 GLU A O 1
#

pLDDT: mean 95.8, std 4.03, range [75.25, 98.5]